Protein AF-A0A7X8K641-F1 (afdb_monomer)

Sequence (80 aa):
PYGIARGKKRAFEKLVDLIEEKAENVTEKVLAISHADNLEDALKLKETIKQRIRFKAIHILPMGALNTLYADVKGIVVSF

Solvent-accessible surface area (backbone atoms only — not comparable to full-atom values): 4867 Å² total; per-residue (Å²): 132,88,78,82,60,90,44,72,68,58,42,49,54,52,49,48,51,53,46,60,75,66,43,79,71,30,59,81,32,53,37,41,38,35,24,41,94,42,64,70,62,52,50,54,50,50,52,55,39,56,74,76,43,67,52,59,41,78,46,80,42,76,53,61,79,85,56,60,85,79,48,83,86,69,55,76,49,78,50,109

Foldseek 3Di:
DPDDDPDPVVVLVVVLVVCLVVVPPQQAPEKEKEAQVCVPVSVVSVVVNVVRDRHVYYHYHYPDPPCVVPDPHTDIDMDD

Nearest PDB structures (foldseek):
  5v85-assembly1_B  TM=8.940E-01  e=1.607E-04  Mediterraneibacter gnavus ATCC 29149
  5v85-assembly1_A  TM=9.015E-01  e=3.643E-04  Mediterraneibacter gnavus ATCC 29149
  1pzx-assembly2_B  TM=8.878E-01  e=2.003E-03  Geobacillus stearothermophilus
  1mgp-assembly1_A  TM=7.423E-01  e=2.496E-02  Thermotoga maritima
  1vpv-assembly1_A  TM=8.032E-01  e=5.285E-02  Thermotoga maritima

Secondary structure (DSSP, 8-state):
-----SSHHHHHHHHHHHHHHH-TTTTS-EEEEEESS-HHHHHHHHHHHHHH---SEEEEEE--TTSTTTS-S--EEEE-

Mean predicted aligned error: 9.08 Å

pLDDT: mean 71.68, std 13.98, range [36.06, 87.12]

Radius of gyration: 12.99 Å; Cα contacts (8 Å, |Δi|>4): 94; chains: 1; bounding box: 30×29×34 Å

Structure (mmCIF, N/CA/C/O backbone):
data_AF-A0A7X8K641-F1
#
_entry.id   AF-A0A7X8K641-F1
#
loop_
_atom_site.group_PDB
_atom_site.id
_atom_site.type_symbol
_atom_site.label_atom_id
_atom_site.label_alt_id
_atom_site.label_comp_id
_atom_site.label_asym_id
_atom_site.label_entity_id
_atom_site.label_seq_id
_atom_site.pdbx_PDB_ins_code
_atom_site.Cartn_x
_atom_site.Cartn_y
_atom_site.Cartn_z
_atom_site.occupancy
_atom_site.B_iso_or_equiv
_atom_site.auth_seq_id
_atom_site.auth_comp_id
_atom_site.auth_asym_id
_atom_site.auth_atom_id
_atom_site.pdbx_PDB_model_num
ATOM 1 N N . PRO A 1 1 ? 5.769 23.041 0.058 1.00 36.06 1 PRO A N 1
ATOM 2 C CA . PRO A 1 1 ? 6.855 22.262 -0.585 1.00 36.06 1 PRO A CA 1
ATOM 3 C C . PRO A 1 1 ? 6.617 20.745 -0.453 1.00 36.06 1 PRO A C 1
ATOM 5 O O . PRO A 1 1 ? 6.861 20.167 0.602 1.00 36.06 1 PRO A O 1
ATOM 8 N N . TYR A 1 2 ? 6.089 20.114 -1.508 1.00 47.84 2 TYR A N 1
ATOM 9 C CA . TYR A 1 2 ? 5.932 18.656 -1.592 1.00 47.84 2 TYR A CA 1
ATOM 10 C C . TYR A 1 2 ? 7.333 18.022 -1.665 1.00 47.84 2 TYR A C 1
ATOM 12 O O . TYR A 1 2 ? 8.093 18.276 -2.597 1.00 47.84 2 TYR A O 1
ATOM 20 N N . GLY A 1 3 ? 7.733 17.296 -0.619 1.00 46.22 3 GLY A N 1
ATOM 21 C CA . GLY A 1 3 ? 9.101 16.805 -0.454 1.00 46.22 3 GLY A CA 1
ATOM 22 C C . GLY A 1 3 ? 9.454 15.708 -1.457 1.00 46.22 3 GLY A C 1
ATOM 23 O O . GLY A 1 3 ? 8.825 14.654 -1.477 1.00 46.22 3 GLY A O 1
ATOM 24 N N . ILE A 1 4 ? 10.502 15.933 -2.246 1.00 50.12 4 ILE A N 1
ATOM 25 C CA . ILE A 1 4 ? 11.038 14.956 -3.197 1.00 50.12 4 ILE A CA 1
ATOM 26 C C . ILE A 1 4 ? 11.723 13.842 -2.392 1.00 50.12 4 ILE A C 1
ATOM 28 O O . ILE A 1 4 ? 12.812 14.025 -1.843 1.00 50.12 4 ILE A O 1
ATOM 32 N N . ALA A 1 5 ? 11.077 12.684 -2.272 1.00 46.47 5 ALA A N 1
ATOM 33 C CA . ALA A 1 5 ? 11.664 11.522 -1.616 1.00 46.47 5 ALA A CA 1
ATOM 34 C C . ALA A 1 5 ? 12.744 10.908 -2.527 1.00 46.47 5 ALA A C 1
ATOM 36 O O . ALA A 1 5 ? 12.443 10.203 -3.487 1.00 46.47 5 ALA A O 1
ATOM 37 N N . ARG A 1 6 ? 14.025 11.171 -2.233 1.00 45.75 6 ARG A N 1
ATOM 38 C CA . ARG A 1 6 ? 15.153 10.452 -2.848 1.00 45.75 6 ARG A CA 1
ATOM 39 C C . ARG A 1 6 ? 15.148 9.005 -2.333 1.00 45.75 6 ARG A C 1
ATOM 41 O O . ARG A 1 6 ? 15.665 8.727 -1.256 1.00 45.75 6 ARG A O 1
ATOM 48 N N . GLY A 1 7 ? 14.498 8.114 -3.084 1.00 62.00 7 GLY A N 1
ATOM 49 C CA . GLY A 1 7 ? 14.437 6.671 -2.837 1.00 62.00 7 GLY A CA 1
ATOM 50 C C . GLY A 1 7 ? 13.004 6.143 -2.750 1.00 62.00 7 GLY A C 1
ATOM 51 O O . GLY A 1 7 ? 12.256 6.528 -1.852 1.00 62.00 7 GLY A O 1
ATOM 52 N N . LYS A 1 8 ? 12.645 5.212 -3.649 1.00 63.50 8 LYS A N 1
ATOM 53 C CA . LYS A 1 8 ? 11.318 4.564 -3.709 1.00 63.50 8 LYS A CA 1
ATOM 54 C C . LYS A 1 8 ? 10.837 4.077 -2.336 1.00 63.50 8 LYS A C 1
ATOM 56 O O . LYS A 1 8 ? 9.703 4.329 -1.955 1.00 63.50 8 LYS A O 1
ATOM 61 N N . LYS A 1 9 ? 11.734 3.470 -1.551 1.00 69.81 9 LYS A N 1
ATOM 62 C CA . LYS A 1 9 ? 11.443 2.950 -0.206 1.00 69.81 9 LYS A CA 1
ATOM 63 C C . LYS A 1 9 ? 10.954 4.032 0.767 1.00 69.81 9 LYS A C 1
ATOM 65 O O . LYS A 1 9 ? 9.952 3.843 1.440 1.00 69.81 9 LYS A O 1
ATOM 70 N N . ARG A 1 10 ? 11.608 5.198 0.772 1.00 74.62 10 ARG A N 1
ATOM 71 C CA . ARG A 1 10 ? 11.255 6.318 1.659 1.00 74.62 10 ARG A CA 1
ATOM 72 C C . ARG A 1 10 ? 9.952 6.993 1.234 1.00 74.62 10 ARG A C 1
ATOM 74 O O . ARG A 1 10 ? 9.231 7.518 2.075 1.00 74.62 10 ARG A O 1
ATOM 81 N N . ALA A 1 11 ? 9.656 6.978 -0.068 1.00 75.69 11 ALA A N 1
ATOM 82 C CA . ALA A 1 11 ? 8.369 7.419 -0.590 1.00 75.69 11 ALA A CA 1
ATOM 83 C C . ALA A 1 11 ? 7.240 6.490 -0.125 1.00 75.69 11 ALA A C 1
ATOM 85 O O . ALA A 1 11 ? 6.230 6.992 0.352 1.00 75.69 11 ALA A O 1
ATOM 86 N N . PHE A 1 12 ? 7.439 5.166 -0.188 1.00 76.44 12 PHE A N 1
ATOM 87 C CA . PHE A 1 12 ? 6.471 4.194 0.328 1.00 76.44 12 PHE A CA 1
ATOM 88 C C . PHE A 1 12 ? 6.229 4.359 1.823 1.00 76.44 12 PHE A C 1
ATOM 90 O O . PHE A 1 12 ? 5.076 4.448 2.220 1.00 76.44 12 PHE A O 1
ATOM 97 N N . GLU A 1 13 ? 7.281 4.467 2.639 1.00 81.38 13 GLU A N 1
ATOM 98 C CA . GLU A 1 13 ? 7.124 4.673 4.086 1.00 81.38 13 GLU A CA 1
ATOM 99 C C . GLU A 1 13 ? 6.319 5.937 4.396 1.00 81.38 13 GLU A C 1
ATOM 101 O O . GLU A 1 13 ? 5.366 5.870 5.162 1.00 81.38 13 GLU A O 1
ATOM 106 N N . LYS A 1 14 ? 6.624 7.063 3.732 1.00 82.44 14 LYS A N 1
ATOM 107 C CA . LYS A 1 14 ? 5.829 8.292 3.875 1.00 82.44 14 LYS A CA 1
ATOM 108 C C . LYS A 1 14 ? 4.380 8.123 3.428 1.00 82.44 14 LYS A C 1
ATOM 110 O O . LYS A 1 14 ? 3.499 8.726 4.023 1.00 82.44 14 LYS A O 1
ATOM 115 N N . LEU A 1 15 ? 4.138 7.351 2.369 1.00 78.44 15 LEU A N 1
ATOM 116 C CA . LEU A 1 15 ? 2.792 7.054 1.885 1.00 78.44 15 LEU A CA 1
ATOM 117 C C . LEU A 1 15 ? 2.007 6.276 2.939 1.00 78.44 15 LEU A C 1
ATOM 119 O O . LEU A 1 15 ? 0.886 6.658 3.238 1.00 78.44 15 LEU A O 1
ATOM 123 N N . VAL A 1 16 ? 2.599 5.233 3.526 1.00 82.00 16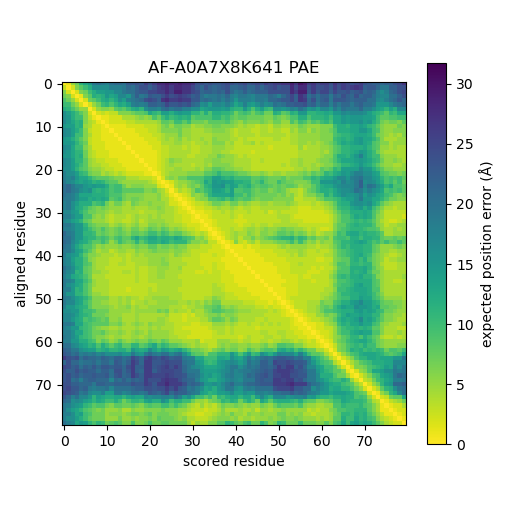 VAL A N 1
ATOM 124 C CA . VAL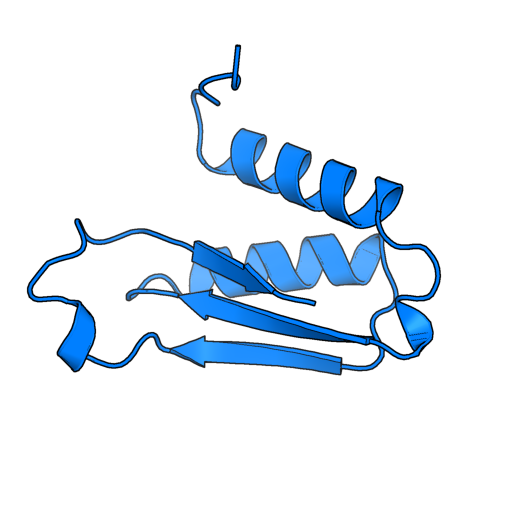 A 1 16 ? 1.960 4.448 4.594 1.00 82.00 16 VAL A CA 1
ATOM 125 C C . VAL A 1 16 ? 1.683 5.309 5.822 1.00 82.00 16 VAL A C 1
ATOM 127 O O . VAL A 1 16 ? 0.587 5.228 6.353 1.00 82.00 16 VAL A O 1
ATOM 130 N N . ASP A 1 17 ? 2.625 6.163 6.218 1.00 85.06 17 ASP A N 1
ATOM 131 C CA . ASP A 1 17 ? 2.478 7.096 7.343 1.00 85.06 17 ASP A CA 1
ATOM 132 C C . ASP A 1 17 ? 1.312 8.081 7.118 1.00 85.06 17 ASP A C 1
ATOM 134 O O . ASP A 1 17 ? 0.436 8.228 7.962 1.00 85.06 17 ASP A O 1
ATOM 138 N N . LEU A 1 18 ? 1.214 8.657 5.912 1.00 81.94 18 LEU A N 1
ATOM 139 C CA . LEU A 1 18 ? 0.088 9.509 5.501 1.00 81.94 18 LEU A CA 1
ATOM 140 C C . LEU A 1 18 ? -1.244 8.761 5.454 1.00 81.94 18 LEU A C 1
ATOM 142 O O . LEU A 1 18 ? -2.283 9.338 5.774 1.00 81.94 18 LEU A O 1
ATOM 146 N N . ILE A 1 19 ? -1.229 7.508 4.995 1.00 79.62 19 ILE A N 1
ATOM 147 C CA . ILE A 1 19 ? -2.420 6.662 4.993 1.00 79.62 19 ILE A CA 1
ATOM 148 C C . ILE A 1 19 ? -2.832 6.410 6.438 1.00 79.62 19 ILE A C 1
ATOM 150 O O . ILE A 1 19 ? -4.000 6.599 6.717 1.00 79.62 19 ILE A O 1
ATOM 154 N N . GLU A 1 20 ? -1.909 6.052 7.334 1.00 81.69 20 GLU A N 1
ATOM 155 C C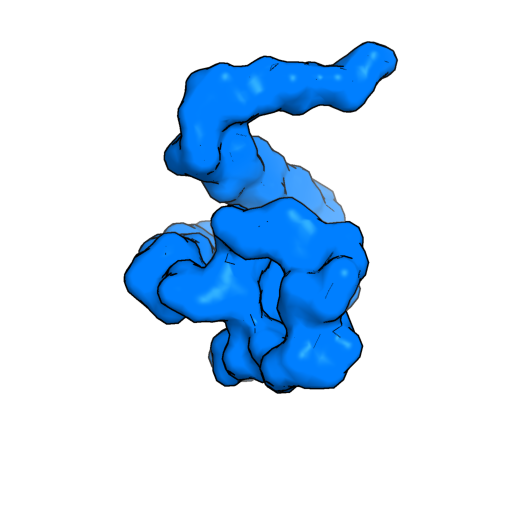A . GLU A 1 20 ? -2.154 5.798 8.761 1.00 81.69 20 GLU A CA 1
ATOM 156 C C . GLU A 1 20 ? -2.728 7.030 9.471 1.00 81.69 20 GLU A C 1
ATOM 158 O O . GLU A 1 20 ? -3.742 6.921 10.156 1.00 81.69 20 GLU A O 1
ATOM 163 N N . GLU A 1 21 ? -2.160 8.212 9.227 1.00 83.50 21 GLU A N 1
ATOM 164 C CA . GLU A 1 21 ? -2.657 9.477 9.781 1.00 83.50 21 GLU A CA 1
ATOM 165 C C . GLU A 1 21 ? -4.061 9.824 9.256 1.00 83.50 21 GLU A C 1
ATOM 167 O O . GLU A 1 21 ? -4.911 10.307 10.000 1.00 83.50 21 GLU A O 1
ATOM 172 N N . LYS A 1 22 ? -4.344 9.545 7.976 1.00 76.19 22 LYS A N 1
ATOM 173 C CA . LYS A 1 22 ? -5.667 9.767 7.360 1.00 76.19 22 LYS A CA 1
ATOM 174 C C . LYS A 1 22 ? -6.628 8.588 7.528 1.00 76.19 22 LYS A C 1
ATOM 176 O O . LYS A 1 22 ? -7.776 8.675 7.081 1.00 76.19 22 LYS A O 1
ATOM 181 N N . ALA A 1 23 ? -6.184 7.485 8.120 1.00 69.25 23 ALA A N 1
ATOM 182 C CA . ALA A 1 23 ? -6.893 6.213 8.162 1.00 69.25 23 ALA A CA 1
ATOM 183 C C . ALA A 1 23 ? -7.968 6.159 9.257 1.00 69.25 23 ALA A C 1
ATOM 185 O O . ALA A 1 23 ? -8.243 5.098 9.819 1.00 69.25 23 ALA A O 1
ATOM 186 N N . GLU A 1 24 ? -8.646 7.266 9.545 1.00 66.62 24 GLU A N 1
ATOM 187 C CA . GLU A 1 24 ? -9.856 7.221 10.359 1.00 66.62 24 GLU A CA 1
ATOM 188 C C . GLU A 1 24 ? -10.947 6.456 9.582 1.00 66.62 24 GLU A C 1
ATOM 190 O O . GLU A 1 24 ? -11.374 6.858 8.495 1.00 66.62 24 GLU A O 1
ATOM 195 N N . ASN A 1 25 ? -11.381 5.315 10.135 1.00 68.81 25 ASN A N 1
ATOM 196 C CA . ASN A 1 25 ? -12.391 4.392 9.583 1.00 68.81 25 ASN A CA 1
ATOM 197 C C . ASN A 1 25 ? -11.958 3.516 8.387 1.00 68.81 25 ASN A C 1
ATOM 199 O O . ASN A 1 25 ? -12.779 3.124 7.557 1.00 68.81 25 ASN A O 1
ATOM 203 N N . VAL A 1 26 ? -10.680 3.148 8.283 1.00 73.38 26 VAL A N 1
ATOM 204 C CA . VAL A 1 26 ? -10.199 2.228 7.223 1.00 73.38 26 VAL A CA 1
ATOM 205 C C . VAL A 1 26 ? -10.641 0.774 7.362 1.00 73.38 26 VAL A C 1
ATOM 207 O O . VAL A 1 26 ? -10.578 0.025 6.388 1.00 73.38 26 VAL A O 1
ATOM 210 N N . THR A 1 27 ? -11.131 0.371 8.531 1.00 71.75 27 THR A N 1
ATOM 211 C CA . THR A 1 27 ? -11.683 -0.968 8.780 1.00 71.75 27 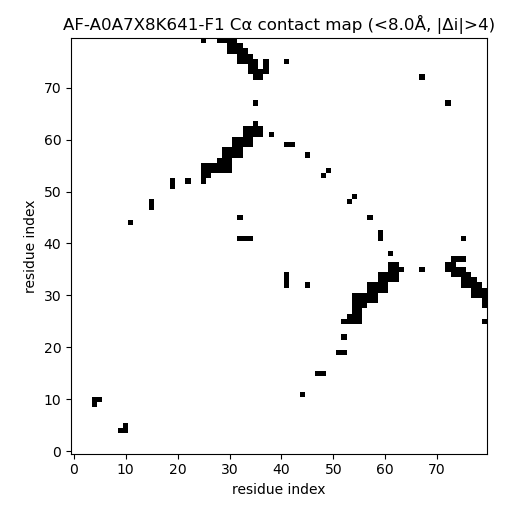THR A CA 1
ATOM 212 C C . THR A 1 27 ? -12.875 -1.300 7.888 1.00 71.75 27 THR A C 1
ATOM 214 O O . THR A 1 27 ? -13.126 -2.476 7.635 1.00 71.75 27 THR A O 1
ATOM 217 N N . GLU A 1 28 ? -13.581 -0.291 7.368 1.00 80.06 28 GLU A N 1
ATOM 218 C CA . GLU A 1 28 ? -14.662 -0.472 6.393 1.00 80.06 28 GLU A CA 1
ATOM 219 C C . GLU A 1 28 ? -14.247 -0.149 4.950 1.00 80.06 28 GLU A C 1
ATOM 221 O O . GLU A 1 28 ? -14.970 -0.489 4.010 1.00 80.06 28 GLU A O 1
ATOM 226 N N . LYS A 1 29 ? -13.065 0.452 4.762 1.00 78.56 29 LYS A N 1
ATOM 227 C CA . LYS A 1 29 ? -12.549 0.879 3.458 1.00 78.56 29 LYS A CA 1
ATOM 228 C C . LYS A 1 29 ? -11.7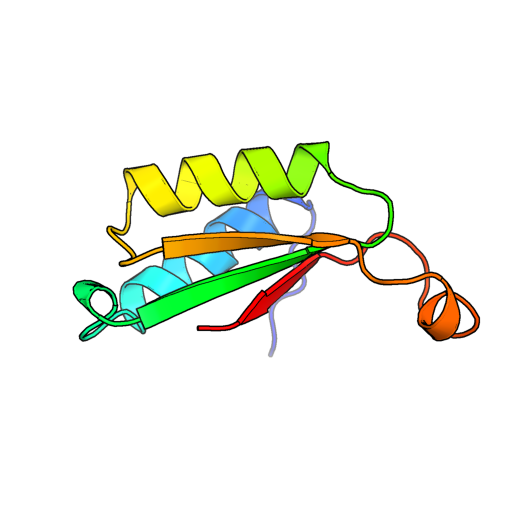47 -0.221 2.775 1.00 78.56 29 LYS A C 1
ATOM 230 O O . LYS A 1 29 ? -11.128 -1.082 3.406 1.00 78.56 29 LYS A O 1
ATOM 235 N N . VAL A 1 30 ? -11.755 -0.169 1.449 1.00 82.12 30 VAL A N 1
ATOM 236 C CA . VAL A 1 30 ? -11.034 -1.097 0.582 1.00 82.12 30 VAL A CA 1
ATOM 237 C C . VAL A 1 30 ? -9.889 -0.346 -0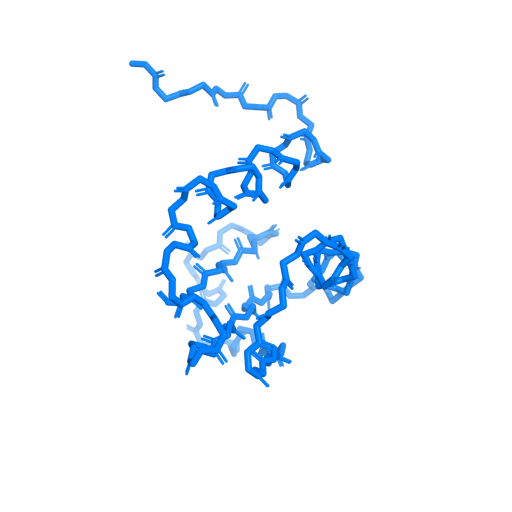.076 1.00 82.12 30 VAL A C 1
ATOM 239 O O . VAL A 1 30 ? -10.105 0.685 -0.702 1.00 82.12 30 VAL A O 1
ATOM 242 N N . LEU A 1 31 ? -8.678 -0.877 0.054 1.00 83.44 31 LEU A N 1
ATOM 243 C CA . LEU A 1 31 ? -7.487 -0.311 -0.560 1.00 83.44 31 LEU A CA 1
ATOM 244 C C . LEU A 1 31 ? -7.283 -0.912 -1.952 1.00 83.44 31 LEU A C 1
ATOM 246 O O . LEU A 1 31 ? -7.153 -2.131 -2.092 1.00 83.44 31 LEU A O 1
ATOM 250 N N . ALA A 1 32 ? -7.195 -0.066 -2.969 1.00 82.94 32 ALA A N 1
ATOM 251 C CA . ALA A 1 32 ? -6.781 -0.446 -4.312 1.00 82.94 32 ALA A CA 1
ATOM 252 C C . ALA A 1 32 ? -5.338 0.013 -4.560 1.00 82.94 32 ALA A C 1
ATOM 254 O O . ALA A 1 32 ? -5.015 1.190 -4.393 1.00 82.94 32 ALA A O 1
ATOM 255 N N . ILE A 1 33 ? -4.470 -0.918 -4.956 1.00 83.50 33 ILE A N 1
ATOM 256 C CA . ILE A 1 33 ? -3.078 -0.662 -5.332 1.00 83.50 33 ILE A CA 1
ATOM 257 C C . ILE A 1 33 ? -2.930 -0.979 -6.816 1.00 83.50 33 ILE A C 1
ATOM 259 O O . ILE A 1 33 ? -2.949 -2.147 -7.206 1.00 83.50 33 ILE A O 1
ATOM 263 N N . SER A 1 34 ? -2.758 0.052 -7.634 1.00 82.19 34 SER A N 1
ATOM 264 C CA . SER A 1 34 ? -2.540 -0.083 -9.072 1.00 82.19 34 SER A CA 1
ATOM 265 C C . SER A 1 34 ? -1.053 0.028 -9.400 1.00 82.19 34 SER A C 1
ATOM 267 O O . SER A 1 34 ? -0.399 0.977 -8.961 1.00 82.19 34 SER A O 1
ATOM 269 N N . HIS A 1 35 ? -0.510 -0.918 -10.173 1.00 79.88 35 HIS A N 1
ATOM 270 C CA . HIS A 1 35 ? 0.908 -0.923 -10.563 1.00 79.88 35 HIS A CA 1
ATOM 271 C C . HIS A 1 35 ? 1.102 -1.010 -12.082 1.00 79.88 35 HIS A C 1
ATOM 273 O O . HIS A 1 35 ? 0.439 -1.796 -12.757 1.00 79.88 35 HIS A O 1
ATOM 279 N N . ALA A 1 36 ? 2.052 -0.237 -12.613 1.00 72.38 36 ALA A N 1
ATOM 280 C CA . ALA A 1 36 ? 2.520 -0.351 -13.994 1.00 72.38 36 ALA A CA 1
ATOM 281 C C . ALA A 1 36 ? 3.777 -1.236 -14.033 1.00 72.38 36 ALA A C 1
ATOM 283 O O . ALA A 1 36 ? 4.860 -0.787 -13.662 1.00 72.38 36 ALA A O 1
ATOM 284 N N . ASP A 1 37 ? 3.606 -2.513 -14.390 1.00 70.00 37 ASP A N 1
ATOM 285 C CA . ASP A 1 37 ? 4.670 -3.532 -14.537 1.00 70.00 37 ASP A CA 1
ATOM 286 C C . ASP A 1 37 ? 5.516 -3.8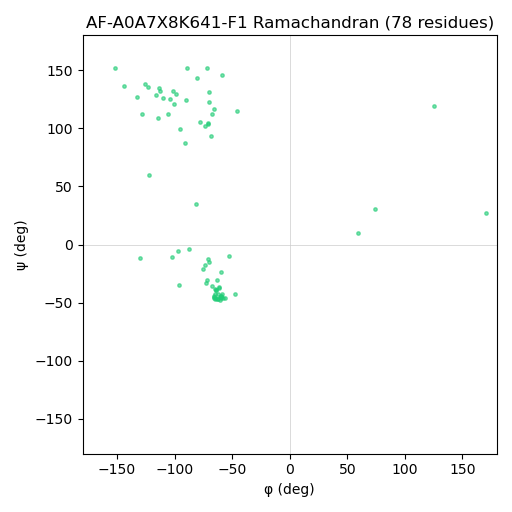30 -13.276 1.00 70.00 37 ASP A C 1
ATOM 288 O O . ASP A 1 37 ? 6.507 -4.546 -13.322 1.00 70.00 37 ASP A O 1
ATOM 292 N N . ASN A 1 38 ? 5.118 -3.311 -12.107 1.00 72.62 38 ASN A N 1
ATOM 293 C CA . ASN A 1 38 ? 5.930 -3.370 -10.886 1.00 72.62 38 ASN A CA 1
ATOM 294 C C . ASN A 1 38 ? 5.213 -4.080 -9.717 1.00 72.62 38 ASN A C 1
ATOM 296 O O . ASN A 1 38 ? 4.967 -3.492 -8.661 1.00 72.62 38 ASN A O 1
ATOM 300 N N . LEU A 1 39 ? 4.848 -5.352 -9.928 1.00 79.12 39 LEU A N 1
ATOM 301 C CA . LEU A 1 39 ? 4.080 -6.168 -8.971 1.00 79.12 39 LEU A CA 1
ATOM 302 C C . LEU A 1 39 ? 4.812 -6.359 -7.632 1.00 79.12 39 LEU A C 1
ATOM 304 O O . LEU A 1 39 ? 4.187 -6.363 -6.574 1.00 79.12 39 LEU A O 1
ATOM 308 N N . GLU A 1 40 ? 6.136 -6.502 -7.666 1.00 82.25 40 GLU A N 1
ATOM 309 C CA . GLU A 1 40 ? 6.938 -6.803 -6.477 1.00 82.25 40 GLU A CA 1
ATOM 310 C C . GLU A 1 40 ? 6.901 -5.663 -5.443 1.00 82.25 40 GLU A C 1
ATOM 312 O O . GLU A 1 40 ? 6.709 -5.897 -4.249 1.00 82.25 40 GLU A O 1
ATOM 317 N N . ASP A 1 41 ? 7.008 -4.410 -5.898 1.00 80.12 41 ASP A N 1
ATOM 318 C CA . ASP A 1 41 ? 6.849 -3.236 -5.034 1.00 80.12 41 ASP A CA 1
ATOM 319 C C . ASP A 1 41 ? 5.398 -3.097 -4.533 1.00 80.12 41 ASP A C 1
ATOM 321 O O . ASP A 1 41 ? 5.183 -2.729 -3.378 1.00 80.12 41 ASP A O 1
ATOM 325 N N . ALA A 1 42 ? 4.394 -3.448 -5.350 1.00 83.12 42 ALA A N 1
ATOM 326 C CA . ALA A 1 42 ? 2.989 -3.433 -4.929 1.00 83.12 42 ALA A CA 1
ATOM 327 C C . ALA A 1 42 ? 2.710 -4.449 -3.808 1.00 83.12 42 ALA A C 1
ATOM 329 O O . ALA A 1 42 ? 1.991 -4.145 -2.853 1.00 83.12 42 ALA A O 1
ATOM 330 N N . LEU A 1 43 ? 3.319 -5.637 -3.886 1.00 84.31 43 LEU A N 1
ATOM 331 C CA . LEU A 1 43 ? 3.243 -6.656 -2.839 1.00 84.31 43 LEU A CA 1
ATOM 332 C C . LEU A 1 43 ? 3.936 -6.199 -1.551 1.00 84.31 43 LEU A C 1
ATOM 334 O O . LEU A 1 43 ? 3.339 -6.303 -0.478 1.00 84.31 43 LEU A O 1
ATOM 338 N N . LYS A 1 44 ? 5.145 -5.629 -1.647 1.00 85.38 44 LYS A N 1
ATOM 339 C CA . LYS A 1 44 ? 5.858 -5.062 -0.485 1.00 85.38 44 LYS A CA 1
ATOM 340 C C . LYS A 1 44 ? 5.046 -3.958 0.192 1.00 85.38 44 LYS A C 1
ATOM 342 O O . LYS A 1 44 ? 4.947 -3.922 1.420 1.00 85.38 44 LYS A O 1
ATOM 347 N N . LEU A 1 45 ? 4.430 -3.077 -0.598 1.00 83.44 45 LEU A N 1
ATOM 348 C CA . LEU A 1 45 ? 3.576 -2.014 -0.080 1.00 83.44 45 LEU A CA 1
ATOM 349 C C . LEU A 1 45 ? 2.336 -2.579 0.621 1.00 83.44 45 LEU A C 1
ATOM 351 O O . LEU A 1 45 ? 2.035 -2.170 1.739 1.00 83.44 45 LEU A O 1
ATOM 355 N N . LYS A 1 46 ? 1.658 -3.557 0.008 1.00 85.56 46 LYS A N 1
ATOM 356 C CA . LYS A 1 46 ? 0.519 -4.256 0.620 1.00 85.56 46 LYS A CA 1
ATOM 357 C C . LYS A 1 46 ? 0.892 -4.873 1.965 1.00 85.56 46 LYS A C 1
ATOM 359 O O . LYS A 1 46 ? 0.128 -4.728 2.914 1.00 85.56 46 LYS A O 1
ATOM 364 N N . GLU A 1 47 ? 2.028 -5.560 2.050 1.00 87.12 47 GLU A N 1
ATOM 365 C CA . GLU A 1 47 ? 2.490 -6.185 3.293 1.00 87.12 47 GLU A CA 1
ATOM 366 C C . GLU A 1 47 ? 2.743 -5.133 4.380 1.00 87.12 47 GLU A C 1
ATOM 368 O O . GLU A 1 47 ? 2.226 -5.250 5.490 1.00 87.12 47 GLU A O 1
ATOM 373 N N . THR A 1 48 ? 3.449 -4.055 4.026 1.00 85.31 48 THR A N 1
ATOM 374 C CA . THR A 1 48 ? 3.750 -2.941 4.939 1.00 85.31 48 THR A CA 1
ATOM 375 C C . THR A 1 48 ? 2.470 -2.289 5.462 1.00 85.31 48 THR A C 1
ATOM 377 O O . THR A 1 48 ? 2.328 -2.070 6.665 1.00 85.31 48 THR A O 1
ATOM 380 N N . ILE A 1 49 ? 1.508 -2.028 4.572 1.00 84.94 49 ILE A N 1
ATOM 381 C CA . ILE A 1 49 ? 0.216 -1.449 4.944 1.00 84.94 49 ILE A CA 1
ATOM 382 C C . ILE A 1 49 ? -0.568 -2.417 5.823 1.00 84.94 49 ILE A C 1
ATOM 384 O O . ILE A 1 49 ? -1.085 -1.999 6.846 1.00 84.94 49 ILE A O 1
ATOM 388 N N . LYS A 1 50 ? -0.619 -3.710 5.488 1.00 83.94 50 LYS A N 1
ATOM 389 C CA . LYS A 1 50 ? -1.355 -4.719 6.264 1.00 83.94 50 LYS A CA 1
ATOM 390 C C . LYS A 1 50 ? -0.797 -4.906 7.681 1.00 83.94 50 LYS A C 1
ATOM 392 O O . LYS A 1 50 ? -1.556 -5.255 8.583 1.00 83.94 50 LYS A O 1
ATOM 397 N N . GLN A 1 51 ? 0.507 -4.700 7.878 1.00 85.62 51 GLN A N 1
ATOM 398 C CA . GLN A 1 51 ? 1.134 -4.768 9.202 1.00 85.62 51 GLN A CA 1
ATOM 399 C C . GLN A 1 51 ? 0.776 -3.575 10.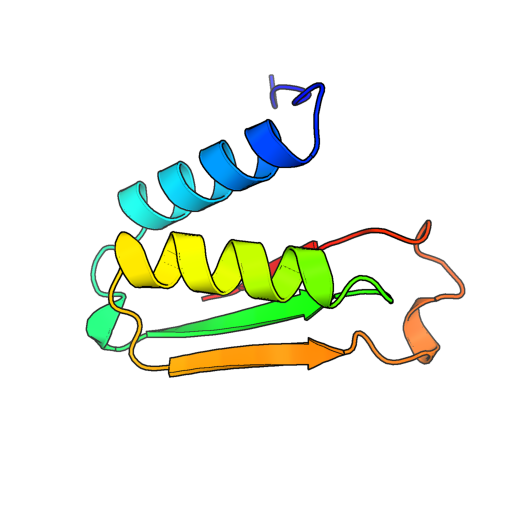092 1.00 85.62 51 GLN A C 1
ATOM 401 O O . GLN A 1 51 ? 0.665 -3.747 11.304 1.00 85.62 51 GLN A O 1
ATOM 406 N N . ARG A 1 52 ? 0.582 -2.389 9.507 1.00 84.00 52 ARG A N 1
ATOM 407 C CA . ARG A 1 52 ? 0.282 -1.160 10.254 1.00 84.00 52 ARG A CA 1
ATOM 408 C C . ARG A 1 52 ? -1.209 -0.840 10.345 1.00 84.00 52 ARG A C 1
ATOM 410 O O . ARG A 1 52 ? -1.687 -0.364 11.366 1.00 84.00 52 ARG A O 1
ATOM 417 N N . ILE A 1 53 ? -1.954 -1.152 9.289 1.00 82.81 53 ILE A N 1
ATOM 418 C CA . ILE A 1 53 ? -3.327 -0.713 9.058 1.00 82.81 53 ILE A CA 1
ATOM 419 C C . ILE A 1 53 ? -4.194 -1.904 8.643 1.00 82.81 53 ILE A C 1
ATOM 421 O O . ILE A 1 53 ? -3.917 -2.613 7.671 1.00 82.81 53 ILE A O 1
ATOM 425 N N . ARG A 1 54 ? -5.308 -2.109 9.351 1.00 81.69 54 ARG A N 1
ATOM 426 C CA . ARG A 1 54 ? -6.287 -3.152 9.016 1.00 81.69 54 ARG A CA 1
ATOM 427 C C . ARG A 1 54 ? -7.371 -2.613 8.087 1.00 81.69 54 ARG A C 1
ATOM 429 O O . ARG A 1 54 ? -8.426 -2.185 8.542 1.00 81.69 54 ARG A O 1
ATOM 436 N N . PHE A 1 55 ? -7.111 -2.675 6.785 1.00 83.50 55 PHE A N 1
ATOM 437 C CA . PHE A 1 55 ? -8.135 -2.458 5.760 1.00 83.50 55 PHE A CA 1
ATOM 438 C C . PHE A 1 55 ? -9.116 -3.631 5.675 1.00 83.50 55 PHE A C 1
ATOM 440 O O . PHE A 1 55 ? -8.730 -4.782 5.907 1.00 83.50 55 PHE A O 1
ATOM 447 N N . LYS A 1 56 ? -10.358 -3.354 5.255 1.00 84.44 56 LYS A N 1
ATOM 448 C CA . LYS A 1 56 ? -11.379 -4.385 4.995 1.00 84.44 56 LYS A CA 1
ATOM 449 C C . LYS A 1 56 ? -10.932 -5.368 3.914 1.00 84.44 56 LYS A C 1
ATOM 451 O O . LYS A 1 56 ? -11.098 -6.577 4.046 1.00 84.44 56 LYS A O 1
ATOM 456 N N . ALA A 1 57 ? -10.367 -4.831 2.838 1.00 81.94 57 ALA A N 1
ATOM 457 C CA . ALA A 1 57 ? -9.795 -5.596 1.740 1.00 81.94 57 ALA A CA 1
ATOM 458 C C . ALA A 1 57 ? -8.681 -4.790 1.065 1.00 81.94 57 ALA A C 1
ATOM 460 O O . ALA A 1 57 ? -8.701 -3.561 1.074 1.00 81.94 57 ALA A O 1
ATOM 461 N N . ILE A 1 58 ? -7.707 -5.493 0.479 1.00 84.69 58 ILE A N 1
ATOM 462 C CA . ILE A 1 58 ? -6.625 -4.887 -0.304 1.00 84.69 58 ILE A CA 1
ATOM 463 C C . ILE A 1 58 ? -6.548 -5.594 -1.658 1.00 84.69 58 ILE A C 1
ATOM 465 O O . ILE A 1 58 ? -6.153 -6.766 -1.720 1.00 84.69 58 ILE A O 1
ATOM 469 N N . HIS A 1 59 ? -6.887 -4.877 -2.727 1.00 84.56 59 HIS A N 1
ATOM 470 C CA . HIS A 1 59 ? -6.812 -5.355 -4.105 1.00 84.56 59 HIS A CA 1
ATOM 471 C C . HIS A 1 59 ? -5.577 -4.796 -4.803 1.00 84.56 59 HIS A C 1
ATOM 473 O O . HIS A 1 59 ? -5.309 -3.600 -4.751 1.00 84.56 59 HIS A O 1
ATOM 479 N N . ILE A 1 60 ? -4.838 -5.676 -5.475 1.00 82.62 60 ILE A N 1
ATOM 480 C CA . ILE A 1 60 ? -3.754 -5.285 -6.373 1.00 82.62 60 ILE A CA 1
ATOM 481 C C . ILE A 1 60 ? -4.313 -5.375 -7.785 1.00 82.62 60 ILE A C 1
ATOM 483 O O . ILE A 1 60 ? -4.774 -6.443 -8.189 1.00 82.62 60 ILE A O 1
ATOM 487 N N . LEU A 1 61 ? -4.305 -4.257 -8.504 1.00 77.50 61 LEU A N 1
ATOM 488 C CA . LEU A 1 61 ? -4.764 -4.184 -9.881 1.00 77.50 61 LEU A CA 1
ATOM 489 C C . LEU A 1 61 ? -3.576 -3.901 -10.811 1.00 77.50 61 LEU A C 1
ATOM 491 O O . LEU A 1 61 ? -2.786 -2.988 -10.552 1.00 77.50 61 LEU A O 1
ATOM 495 N N . PR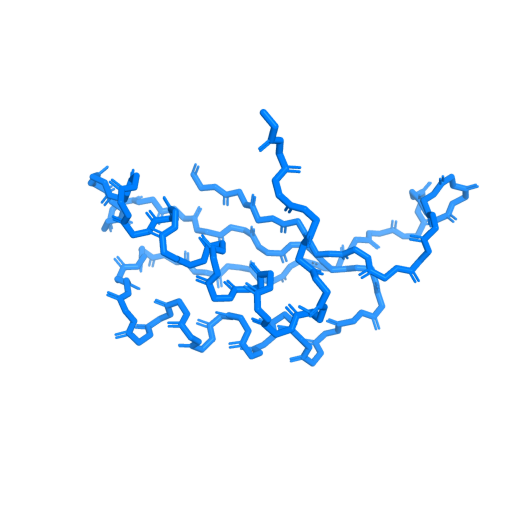O A 1 62 ? -3.431 -4.650 -11.912 1.00 72.25 62 PRO A N 1
ATOM 496 C CA . PRO A 1 62 ? -2.500 -4.268 -12.958 1.00 72.25 62 PRO A CA 1
ATOM 497 C C . PRO A 1 62 ? -3.042 -3.021 -13.666 1.00 72.25 62 PRO A C 1
ATOM 499 O O . PRO A 1 62 ? -4.210 -2.966 -14.059 1.00 72.25 62 PRO A O 1
ATOM 502 N N . MET A 1 63 ? -2.203 -2.003 -13.838 1.00 66.94 63 MET A N 1
ATOM 503 C CA . MET A 1 63 ? -2.548 -0.838 -14.646 1.00 66.94 63 MET A CA 1
ATOM 504 C C . MET A 1 63 ? -2.559 -1.281 -16.117 1.00 66.94 63 MET A C 1
ATOM 506 O O . MET A 1 63 ? -1.512 -1.567 -16.691 1.00 66.94 63 MET A O 1
ATOM 510 N N . GLY A 1 64 ? -3.754 -1.441 -16.693 1.00 56.12 64 GLY A N 1
ATOM 511 C CA . GLY A 1 64 ? -3.934 -1.987 -18.040 1.00 56.12 64 GLY A CA 1
ATOM 512 C C . GLY A 1 64 ? -3.204 -1.180 -19.121 1.00 56.12 64 GLY A C 1
ATOM 513 O O . GLY A 1 64 ? -3.130 0.048 -19.052 1.00 56.12 64 GLY A O 1
ATOM 514 N N . ALA A 1 65 ? -2.717 -1.891 -20.144 1.00 46.38 65 ALA A N 1
ATOM 515 C CA . ALA A 1 65 ? -1.837 -1.426 -21.224 1.00 46.38 65 ALA A CA 1
ATOM 516 C C . ALA A 1 65 ? -2.295 -0.177 -22.017 1.00 46.38 65 ALA A C 1
ATOM 518 O O . ALA A 1 65 ? -1.521 0.370 -22.796 1.00 46.38 65 ALA A O 1
ATOM 519 N N . LEU A 1 66 ? -3.530 0.299 -21.828 1.00 49.66 66 LEU A N 1
ATOM 520 C CA . LEU A 1 66 ? -4.073 1.475 -22.517 1.00 49.66 66 LEU A CA 1
ATOM 521 C C . LEU A 1 66 ? -3.533 2.812 -21.977 1.00 49.66 66 LEU A C 1
ATOM 523 O O . LEU A 1 66 ? -3.541 3.799 -22.705 1.00 49.66 66 LEU A O 1
ATOM 527 N N . ASN A 1 67 ? -3.013 2.848 -20.744 1.00 41.41 67 ASN A N 1
ATOM 528 C CA . ASN A 1 67 ? -2.420 4.060 -20.153 1.00 41.41 67 ASN A CA 1
ATOM 529 C C . ASN A 1 67 ? -0.884 4.124 -20.271 1.00 41.41 67 ASN A C 1
ATOM 531 O O . ASN A 1 67 ? -0.281 5.143 -19.931 1.00 41.41 67 ASN A O 1
ATOM 535 N N . THR A 1 68 ? -0.237 3.070 -20.778 1.00 46.22 68 THR A N 1
ATOM 536 C CA . THR A 1 68 ? 1.228 2.994 -20.936 1.00 46.22 68 THR A CA 1
ATOM 537 C C . THR A 1 68 ? 1.755 3.909 -22.046 1.00 46.22 68 THR A C 1
ATOM 539 O O . THR A 1 68 ? 2.954 4.150 -22.117 1.00 46.22 68 THR A O 1
ATOM 542 N N . LEU A 1 69 ? 0.875 4.450 -22.899 1.00 49.38 69 LEU A N 1
ATOM 543 C CA . LEU A 1 69 ? 1.262 5.335 -24.003 1.00 49.38 69 LEU A CA 1
ATOM 544 C C . LEU A 1 69 ? 1.680 6.746 -23.534 1.00 49.38 69 LEU A C 1
ATOM 546 O O . LEU A 1 69 ? 2.339 7.456 -24.286 1.00 49.38 69 LEU A O 1
ATOM 550 N N . TYR A 1 70 ? 1.328 7.148 -22.302 1.00 50.94 70 TYR A N 1
ATOM 551 C CA . TYR A 1 70 ? 1.587 8.503 -21.781 1.00 50.94 70 TYR A CA 1
ATOM 552 C C . TYR A 1 70 ? 2.252 8.559 -20.396 1.00 50.94 70 TYR A C 1
ATOM 554 O O . TYR A 1 70 ? 2.695 9.631 -19.986 1.00 50.94 70 TYR A O 1
ATOM 562 N N . ALA A 1 71 ? 2.334 7.446 -19.663 1.00 45.03 71 ALA A N 1
ATOM 563 C CA . ALA A 1 71 ? 2.901 7.419 -18.318 1.00 45.03 71 ALA A CA 1
ATOM 564 C C . ALA A 1 71 ? 4.293 6.773 -18.321 1.00 45.03 71 ALA A C 1
ATOM 566 O O . ALA A 1 71 ? 4.430 5.570 -18.532 1.00 45.03 71 ALA A O 1
ATOM 567 N N . ASP A 1 72 ? 5.314 7.587 -18.054 1.00 44.06 72 ASP A N 1
ATOM 568 C CA . ASP A 1 72 ? 6.682 7.167 -17.748 1.00 44.06 72 ASP A CA 1
ATOM 569 C C . ASP A 1 72 ? 6.667 6.016 -16.715 1.00 44.06 72 ASP A C 1
ATOM 571 O O . ASP A 1 72 ? 6.145 6.125 -15.599 1.00 44.06 72 ASP A O 1
ATOM 575 N N . VAL A 1 73 ? 7.119 4.843 -17.158 1.00 52.66 73 VAL A N 1
ATOM 576 C CA . VAL A 1 73 ? 6.791 3.536 -16.576 1.00 52.66 73 VAL A CA 1
ATOM 577 C C . VAL A 1 73 ? 7.607 3.287 -15.305 1.00 52.66 73 VAL A C 1
ATOM 579 O O . VAL A 1 73 ? 8.799 2.994 -15.396 1.00 52.66 73 VAL A O 1
ATOM 582 N N . LYS A 1 74 ? 6.955 3.398 -14.130 1.00 56.66 74 LYS A N 1
ATOM 583 C CA . LYS A 1 74 ? 7.260 2.740 -12.820 1.00 56.66 74 LYS A CA 1
ATOM 584 C C . LYS A 1 74 ? 6.423 3.299 -11.644 1.00 56.66 74 LYS A C 1
ATOM 586 O O . LYS A 1 74 ? 6.869 3.282 -10.494 1.00 56.66 74 LYS A O 1
ATOM 591 N N . GLY A 1 75 ? 5.227 3.827 -11.911 1.00 60.16 75 GLY A N 1
ATOM 592 C CA . GLY A 1 75 ? 4.347 4.398 -10.886 1.00 60.16 75 GLY A CA 1
ATOM 593 C C . GLY A 1 75 ? 3.553 3.341 -10.110 1.00 60.16 75 GLY A C 1
ATOM 594 O O . GLY A 1 75 ? 3.108 2.345 -10.682 1.00 60.16 75 GLY A O 1
ATOM 595 N N . ILE A 1 76 ? 3.355 3.580 -8.810 1.00 69.00 76 ILE A N 1
ATOM 596 C CA . ILE A 1 76 ? 2.365 2.879 -7.980 1.00 69.00 76 ILE A CA 1
ATOM 597 C C . ILE A 1 76 ? 1.344 3.906 -7.512 1.00 69.00 76 ILE A C 1
ATOM 599 O O . ILE A 1 76 ? 1.719 4.947 -6.973 1.00 69.00 76 ILE A O 1
ATOM 603 N N . VAL A 1 77 ? 0.067 3.604 -7.721 1.00 72.06 77 VAL A N 1
ATOM 604 C CA . VAL A 1 77 ? -1.055 4.448 -7.304 1.00 72.06 77 VAL A CA 1
ATOM 605 C C . VAL A 1 77 ? -1.842 3.708 -6.232 1.00 72.06 77 VAL A C 1
ATOM 607 O O . VAL A 1 77 ? -2.110 2.516 -6.367 1.00 72.06 77 VAL A O 1
ATOM 610 N N . VAL A 1 78 ? -2.198 4.417 -5.164 1.00 70.69 78 VAL A N 1
ATOM 611 C CA . VAL A 1 78 ? -2.946 3.878 -4.025 1.00 70.69 78 VAL A CA 1
ATOM 612 C C . VAL A 1 78 ? -4.220 4.698 -3.840 1.00 70.69 78 VAL A C 1
ATOM 614 O O . VAL A 1 78 ? -4.176 5.926 -3.917 1.00 70.69 78 VAL A O 1
ATOM 617 N N . SER A 1 79 ? -5.359 4.042 -3.619 1.00 72.00 79 SER A N 1
ATOM 618 C CA . SER A 1 79 ? -6.659 4.702 -3.410 1.00 72.00 79 SER A CA 1
ATOM 619 C C . SER A 1 79 ? -7.499 3.940 -2.377 1.00 72.00 79 SER A C 1
ATOM 621 O O . SER A 1 79 ? -7.520 2.709 -2.421 1.00 72.00 79 SER A O 1
ATOM 623 N N . PHE A 1 80 ? -8.142 4.655 -1.443 1.00 70.19 80 PHE A N 1
ATOM 624 C CA . PHE A 1 80 ? -8.983 4.123 -0.354 1.00 70.19 80 PHE A CA 1
ATOM 625 C C . PHE A 1 80 ? -9.998 5.155 0.150 1.00 70.19 80 PHE A C 1
ATOM 627 O O . PHE A 1 80 ? -9.777 6.363 -0.090 1.00 70.19 80 PHE A O 1
#